Protein 2J7J (pdb70)

InterPro domains:
  IPR013087 Zinc finger C2H2-type [PF00096] (65-89)
  IPR013087 Zinc finger C2H2-type [PF00096] (95-120)
  IPR013087 Zinc finger C2H2-type [PF00096] (127-151)
  IPR013087 Zinc finger C2H2-type [PF00096] (215-236)
  IPR013087 Zinc finger C2H2-type [PF00096] (243-268)
  IPR013087 Zinc finger C2H2-type [PF00096] (274-298)
  IPR013087 Zinc finger C2H2-type [PS00028] (37-59)
  IPR013087 Zinc finger C2H2-type [PS00028] (67-89)
  IPR013087 Zinc finger C2H2-type [PS00028] (129-151)
  IPR013087 Zinc finger C2H2-type [PS00028] (159-181)
  IPR013087 Zinc finger C2H2-type [PS00028] (216-236)
  IPR013087 Zinc finger C2H2-type [PS00028] (245-268)
  IPR013087 Zinc finger C2H2-type [PS00028] (276-298)
  IPR013087 Zinc finger C2H2-type [PS50157] (35-64)
  IPR013087 Zinc finger C2H2-type [PS50157] (65-94)
  IPR013087 Zinc finger C2H2-type [PS50157] (127-156)
  IPR013087 Zinc finger C2H2-type [PS50157] (157-183)
  IPR013087 Zinc finger C2H2-type [PS50157] (214-241)
  IPR013087 Zinc finger C2H2-type [PS50157] (243-273)
  IPR013087 Zinc finger C2H2-type [PS50157] (274-303)

B-factor: mean 25.65, std 9.35, range [12.41, 68.26]

Sequence (85 aa):
MYVCHFENCGKAFKKHNQLKVHQFSHTQQLPYECPHEGCDKRFSLPSRLKRHEKVHAGYPCKKDDSCSFVGKTWTLYLKHVAECH

Structure (mmCIF, N/CA/C/O backbone):
data_2J7J
#
_entry.id   2J7J
#
_cell.length_a   50.954
_cell.length_b   50.954
_cell.length_c   173.431
_cell.angle_alpha   90.00
_cell.angle_beta   90.00
_cell.angle_gamma   120.00
#
_symmetry.space_group_name_H-M   'P 61 2 2'
#
loop_
_entity.id
_entity.type
_entity.pdbx_description
1 polymer 'TRANSCRIPTION FACTOR IIIA'
2 non-polymer 'ZINC ION'
3 non-polymer 'SULFATE ION'
4 water water
#
loop_
_atom_site.group_PDB
_atom_site.id
_atom_site.type_symbol
_atom_site.label_atom_id
_atom_site.label_alt_id
_atom_site.label_comp_id
_atom_site.label_asym_id
_atom_site.label_entity_id
_atom_site.label_seq_id
_atom_site.pdbx_PDB_ins_code
_atom_site.Cartn_x
_atom_site.Cartn_y
_atom_site.Cartn_z
_atom_site.occupancy
_atom_site.B_iso_or_equiv
_atom_site.auth_seq_id
_atom_site.auth_comp_id
_atom_site.auth_asym_id
_atom_site.auth_atom_id
_atom_site.pdbx_PDB_model_num
ATOM 1 N N . MET A 1 1 ? 3.791 25.320 -3.901 1.00 23.94 1 MET A N 1
ATOM 2 C CA . MET A 1 1 ? 5.130 25.745 -3.395 1.00 23.74 1 MET A CA 1
ATOM 3 C C . MET A 1 1 ? 4.986 26.948 -2.471 1.00 22.76 1 MET A C 1
ATOM 4 O O . MET A 1 1 ? 4.143 27.802 -2.698 1.00 22.63 1 MET A O 1
ATOM 9 N N . TYR A 1 2 ? 5.822 27.012 -1.438 1.00 21.75 2 TYR A N 1
ATOM 10 C CA . TYR A 1 2 ? 5.874 28.165 -0.540 1.00 21.05 2 TYR A CA 1
ATOM 11 C C . TYR A 1 2 ? 6.940 29.153 -1.008 1.00 20.14 2 TYR A C 1
ATOM 12 O O . TYR A 1 2 ? 8.112 28.807 -1.109 1.00 19.69 2 TYR A O 1
ATOM 21 N N . VAL A 1 3 ? 6.525 30.389 -1.283 1.00 19.27 3 VAL A N 1
ATOM 22 C CA . VAL A 1 3 ? 7.361 31.362 -1.984 1.00 18.61 3 VAL A CA 1
ATOM 23 C C . VAL A 1 3 ? 7.843 32.451 -1.029 1.00 17.59 3 VAL A C 1
ATOM 24 O O . VAL A 1 3 ? 7.064 32.992 -0.257 1.00 17.54 3 VAL A O 1
ATOM 28 N N . CYS A 1 4 ? 9.131 32.765 -1.108 1.00 17.28 4 CYS A N 1
ATOM 29 C CA . CYS A 1 4 ? 9.753 33.752 -0.237 1.00 17.06 4 CYS A CA 1
ATOM 30 C C . CYS A 1 4 ? 9.425 35.169 -0.712 1.00 17.57 4 CYS A C 1
ATOM 31 O O . CYS A 1 4 ? 9.724 35.518 -1.849 1.00 17.63 4 CYS A O 1
ATOM 34 N N . HIS A 1 5 ? 8.851 35.971 0.184 1.00 18.19 5 HIS A N 1
ATOM 35 C CA . HIS A 1 5 ? 8.376 37.321 -0.129 1.00 18.71 5 HIS A CA 1
ATOM 36 C C . HIS A 1 5 ? 9.445 38.404 0.027 1.00 17.96 5 HIS A C 1
ATOM 37 O O . HIS A 1 5 ? 9.205 39.569 -0.304 1.00 17.93 5 HIS A O 1
ATOM 44 N N . PHE A 1 6 ? 10.616 38.043 0.543 1.00 17.37 6 PHE A N 1
ATOM 45 C CA . PHE A 1 6 ? 11.680 39.024 0.743 1.00 16.81 6 PHE A CA 1
ATOM 46 C C . PHE A 1 6 ? 12.186 39.564 -0.587 1.00 16.75 6 PHE A C 1
ATOM 47 O O . PHE A 1 6 ? 12.118 38.895 -1.614 1.00 16.29 6 PHE A O 1
ATOM 55 N N . GLU A 1 7 ? 12.663 40.803 -0.563 1.00 16.50 7 GLU A N 1
ATOM 56 C CA . GLU A 1 7 ? 13.067 41.499 -1.774 1.00 16.08 7 GLU A CA 1
ATOM 57 C C . GLU A 1 7 ? 14.186 40.786 -2.527 1.00 15.73 7 GLU A C 1
ATOM 58 O O . GLU A 1 7 ? 15.121 40.263 -1.924 1.00 15.37 7 GLU A O 1
ATOM 64 N N . ASN A 1 8 ? 14.077 40.783 -3.855 1.00 15.66 8 ASN A N 1
ATOM 65 C CA . ASN A 1 8 ? 15.072 40.191 -4.745 1.00 15.70 8 ASN A CA 1
ATOM 66 C C . ASN A 1 8 ? 15.323 38.714 -4.460 1.00 15.79 8 ASN A C 1
ATOM 67 O O . ASN A 1 8 ? 16.449 38.228 -4.569 1.00 16.62 8 ASN A O 1
ATOM 72 N N . CYS A 1 9 ? 14.257 38.008 -4.103 1.00 15.82 9 CYS A N 1
ATOM 73 C CA . CYS A 1 9 ? 14.350 36.583 -3.825 1.00 16.32 9 CYS A CA 1
ATOM 74 C C . CYS A 1 9 ? 13.276 35.802 -4.581 1.00 16.39 9 CYS A C 1
ATOM 75 O O . CYS A 1 9 ? 13.432 35.573 -5.775 1.00 16.56 9 CYS A O 1
ATOM 78 N N . GLY A 1 10 ? 12.203 35.395 -3.911 1.00 16.82 10 GLY A N 1
ATOM 79 C CA . GLY A 1 10 ? 11.162 34.613 -4.552 1.00 17.41 10 GLY A CA 1
ATOM 80 C C . GLY A 1 10 ? 11.502 33.138 -4.684 1.00 18.02 10 GLY A C 1
ATOM 81 O O . GLY A 1 10 ? 10.819 32.416 -5.406 1.00 18.35 10 GLY A O 1
ATOM 82 N N . LYS A 1 11 ? 12.547 32.684 -3.995 1.00 18.44 11 LYS A N 1
ATOM 83 C CA . LYS A 1 11 ? 12.857 31.255 -3.940 1.00 19.12 11 LYS A CA 1
ATOM 84 C C . LYS A 1 11 ? 11.641 30.501 -3.427 1.00 19.17 11 LYS A C 1
ATOM 85 O O . LYS A 1 11 ? 10.921 30.991 -2.566 1.00 19.04 11 LYS A O 1
ATOM 91 N N . ALA A 1 12 ? 11.403 29.316 -3.981 1.00 20.03 12 ALA A N 1
ATOM 92 C CA . ALA A 1 12 ? 10.223 28.527 -3.644 1.00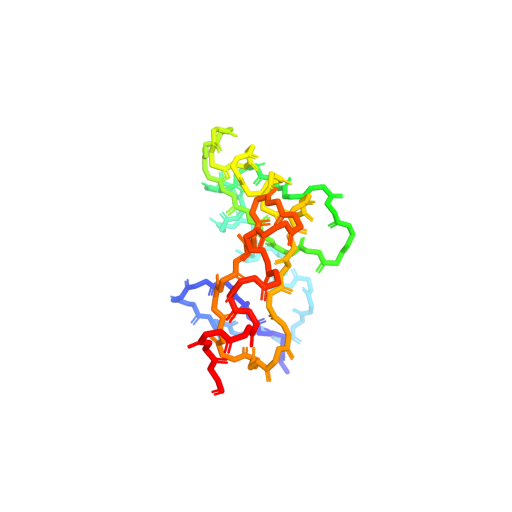 20.54 12 ALA A CA 1
ATOM 93 C C . ALA A 1 12 ? 10.632 27.171 -3.063 1.00 20.95 12 ALA A C 1
ATOM 94 O O . ALA A 1 12 ? 11.646 26.605 -3.457 1.00 21.12 12 ALA A O 1
ATOM 96 N N . PHE A 1 13 ? 9.827 26.666 -2.136 1.00 21.87 13 PHE A N 1
ATOM 97 C CA . PHE A 1 13 ? 10.135 25.431 -1.410 1.00 22.96 13 PHE A CA 1
ATOM 98 C C . PHE A 1 13 ? 8.905 24.545 -1.290 1.00 24.23 13 PHE A C 1
ATOM 99 O O . PHE A 1 13 ? 7.820 25.030 -1.012 1.00 24.14 13 PHE A O 1
ATOM 107 N N . LYS A 1 14 ? 9.085 23.236 -1.474 1.00 25.91 14 LYS A N 1
ATOM 108 C CA . LYS A 1 14 ? 7.981 22.277 -1.378 1.00 27.14 14 LYS A CA 1
ATOM 109 C C . LYS A 1 14 ? 7.251 22.320 -0.034 1.00 27.42 14 LYS A C 1
ATOM 110 O O . LYS A 1 14 ? 6.023 22.273 0.015 1.00 27.45 14 LYS A O 1
ATOM 116 N N . LYS A 1 15 ? 8.009 22.430 1.056 1.00 28.08 15 LYS A N 1
ATOM 117 C CA . LYS A 1 15 ? 7.449 22.381 2.405 1.00 28.72 15 LYS A CA 1
ATOM 118 C C . LYS A 1 15 ? 7.551 23.730 3.097 1.00 28.61 15 LYS A C 1
ATOM 119 O O . LYS A 1 15 ? 8.516 24.467 2.895 1.00 28.66 15 LYS A O 1
ATOM 125 N N . HIS A 1 16 ? 6.559 24.031 3.928 1.00 28.71 16 HIS A N 1
ATOM 126 C CA . HIS A 1 16 ? 6.498 25.293 4.654 1.00 29.01 16 HIS A CA 1
ATOM 127 C C . HIS A 1 16 ? 7.692 25.507 5.582 1.00 28.99 16 HIS A C 1
ATOM 128 O O . HIS A 1 16 ? 8.169 26.631 5.727 1.00 28.79 16 HIS A O 1
ATOM 135 N N . ASN A 1 17 ? 8.156 24.437 6.224 1.00 28.69 17 ASN A N 1
ATOM 136 C CA . ASN A 1 17 ? 9.269 24.547 7.159 1.00 28.54 17 ASN A CA 1
ATOM 137 C C . ASN A 1 17 ? 10.584 24.848 6.441 1.00 27.68 17 ASN A C 1
ATOM 138 O O . ASN A 1 17 ? 11.447 25.512 7.001 1.00 27.67 17 ASN A O 1
ATOM 143 N N . GLN A 1 18 ? 10.732 24.361 5.211 1.00 26.87 18 GLN A N 1
ATOM 144 C CA . GLN A 1 18 ? 11.910 24.660 4.399 1.00 26.31 18 GLN A CA 1
ATOM 145 C C . GLN A 1 18 ? 11.986 26.146 4.056 1.00 25.39 18 GLN A C 1
ATOM 146 O O . GLN A 1 18 ? 13.074 26.711 3.995 1.00 24.68 18 GLN A O 1
ATOM 152 N N . LEU A 1 19 ? 10.832 26.757 3.792 1.00 24.42 19 LEU A N 1
ATOM 153 C CA . LEU A 1 19 ? 10.785 28.195 3.554 1.00 23.69 19 LEU A CA 1
ATOM 154 C C . LEU A 1 19 ? 11.177 28.927 4.829 1.00 23.51 19 LEU A C 1
ATOM 155 O O . LEU A 1 19 ? 11.978 29.849 4.782 1.00 23.18 19 LEU A O 1
ATOM 160 N N . LYS A 1 20 ? 10.618 28.512 5.964 1.00 23.46 20 LYS A N 1
ATOM 161 C CA . LYS A 1 20 ? 10.911 29.180 7.237 1.00 23.57 20 LYS A CA 1
ATOM 162 C C . LYS A 1 20 ? 12.401 29.155 7.555 1.00 22.74 20 LYS A C 1
ATOM 163 O O . LYS A 1 20 ? 12.966 30.169 7.955 1.00 22.55 20 LYS A O 1
ATOM 169 N N . VAL A 1 21 ? 13.047 28.013 7.342 1.00 22.03 21 VAL A N 1
ATOM 170 C CA . VAL A 1 21 ? 14.483 27.914 7.582 1.00 21.34 21 VAL A CA 1
ATOM 171 C C . VAL A 1 21 ? 15.250 28.801 6.603 1.00 20.61 21 VAL A C 1
ATOM 172 O O . VAL A 1 21 ? 16.199 29.474 6.989 1.00 20.18 21 VAL A O 1
ATOM 176 N N . HIS A 1 22 ? 14.834 28.812 5.341 1.00 19.72 22 HIS A N 1
ATOM 177 C CA . HIS A 1 22 ? 15.475 29.670 4.351 1.00 19.48 22 HIS A CA 1
ATOM 178 C C . HIS A 1 22 ? 15.388 31.130 4.790 1.00 19.28 22 HIS A C 1
ATOM 179 O O . HIS A 1 22 ? 16.354 31.880 4.676 1.00 19.13 22 HIS A O 1
ATOM 186 N N . GLN A 1 23 ? 14.229 31.513 5.310 1.00 19.18 23 GLN A N 1
ATOM 187 C CA . GLN A 1 23 ? 13.957 32.915 5.628 1.00 19.72 23 GLN A CA 1
ATOM 188 C C . GLN A 1 23 ? 14.782 33.445 6.796 1.00 20.36 23 GLN A C 1
ATOM 189 O O . GLN A 1 23 ? 14.930 34.651 6.943 1.00 20.11 23 GLN A O 1
ATOM 195 N N . PHE A 1 24 ? 15.342 32.550 7.607 1.00 20.94 24 PHE A N 1
ATOM 196 C CA . PHE A 1 24 ? 16.289 32.965 8.638 1.00 21.30 24 PHE A CA 1
ATOM 197 C C . PHE A 1 24 ? 17.488 33.694 8.034 1.00 21.50 24 PHE A C 1
ATOM 198 O O . PHE A 1 24 ? 18.045 34.575 8.675 1.00 21.87 24 PHE A O 1
ATOM 206 N N . SER A 1 25 ? 17.886 33.331 6.816 1.00 21.74 25 SER A N 1
ATOM 207 C CA . SER A 1 25 ? 18.979 34.019 6.124 1.00 22.36 25 SER A CA 1
ATOM 208 C C . SER A 1 25 ? 18.686 35.508 5.894 1.00 22.10 25 SER A C 1
ATOM 209 O O . SER A 1 25 ? 19.608 36.327 5.898 1.00 22.59 25 SER A O 1
ATOM 212 N N . HIS A 1 26 ? 17.412 35.844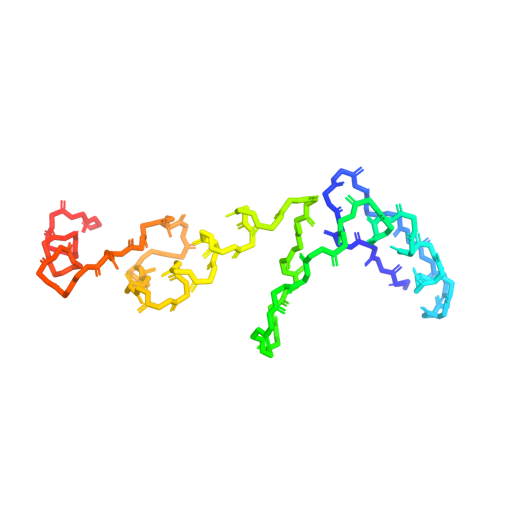 5.703 1.00 21.30 26 HIS A N 1
ATOM 213 C CA . HIS A 1 26 ? 16.964 37.236 5.578 1.00 20.74 26 HIS A CA 1
ATOM 214 C C . HIS A 1 26 ? 16.826 37.917 6.938 1.00 20.39 26 HIS A C 1
ATOM 215 O O . HIS A 1 26 ? 17.345 39.013 7.132 1.00 20.50 26 HIS A O 1
ATOM 222 N N . THR A 1 27 ? 16.119 37.275 7.870 1.00 19.90 27 THR A N 1
ATOM 223 C CA . THR A 1 27 ? 15.774 37.905 9.149 1.00 19.48 27 THR A CA 1
ATOM 224 C C . THR A 1 27 ? 16.985 38.130 10.059 1.00 19.63 27 THR A C 1
ATOM 225 O O . THR A 1 27 ? 16.965 39.031 10.893 1.00 19.37 27 THR A O 1
ATOM 229 N N . GLN A 1 28 ? 18.033 37.323 9.892 1.00 19.70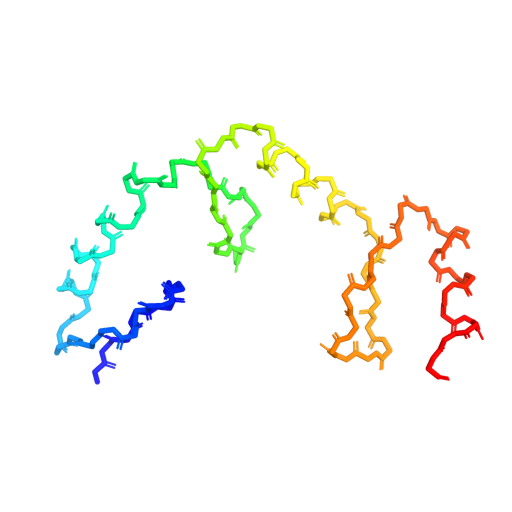 28 GLN A N 1
ATOM 230 C CA . GLN A 1 28 ? 19.292 37.517 10.619 1.00 20.18 28 GLN A CA 1
ATOM 231 C C . GLN A 1 28 ? 19.904 38.873 10.303 1.00 19.98 28 GLN A C 1
ATOM 232 O O . GLN A 1 28 ? 20.554 39.475 11.157 1.00 20.00 28 GLN A O 1
ATOM 238 N N . GLN A 1 29 ? 19.728 39.302 9.052 1.00 20.14 29 GLN A N 1
ATOM 239 C CA . GLN A 1 29 ? 20.241 40.572 8.548 1.00 20.29 29 GLN A CA 1
ATOM 240 C C . GLN A 1 29 ? 19.290 41.748 8.805 1.00 19.63 29 GLN A C 1
ATOM 241 O O . GLN A 1 29 ? 19.684 42.907 8.667 1.00 20.01 29 GLN A O 1
ATOM 251 N N . LEU A 1 30 ? 18.049 41.439 9.170 1.00 18.69 30 LEU A N 1
ATOM 252 C CA . LEU A 1 30 ? 17.023 42.442 9.451 1.00 18.09 30 LEU A CA 1
ATOM 253 C C . LEU A 1 30 ? 16.387 42.154 10.816 1.00 17.98 30 LEU A C 1
ATOM 254 O O . LEU A 1 30 ? 15.220 41.765 10.882 1.00 17.95 30 LEU A O 1
ATOM 259 N N . PRO A 1 31 ? 17.142 42.341 11.901 1.00 17.71 31 PRO A N 1
ATOM 260 C CA . PRO A 1 31 ? 16.679 41.932 13.238 1.00 17.90 31 PRO A CA 1
ATOM 261 C C . PRO A 1 31 ? 15.527 42.751 13.831 1.00 17.60 31 PRO A C 1
ATOM 262 O O . PRO A 1 31 ? 14.925 42.302 14.808 1.00 18.09 31 PRO A O 1
ATOM 266 N N . TYR A 1 32 ? 15.247 43.929 13.274 1.00 17.06 32 TYR A N 1
ATOM 267 C CA . TYR A 1 32 ? 14.254 44.846 13.836 1.00 16.96 32 TYR A CA 1
ATOM 268 C C . TYR A 1 32 ? 12.920 44.703 13.122 1.00 16.85 32 TYR A C 1
ATOM 269 O O . TYR A 1 32 ? 12.744 45.192 12.009 1.00 17.12 32 TYR A O 1
ATOM 278 N N . GLU A 1 33 ? 11.990 44.012 13.780 1.00 16.40 33 GLU A N 1
ATOM 279 C CA . GLU A 1 33 ? 10.693 43.678 13.212 1.00 16.76 33 GLU A CA 1
ATOM 280 C C . GLU A 1 33 ? 9.623 44.661 13.655 1.00 16.20 33 GLU A C 1
ATOM 281 O O . GLU A 1 33 ? 9.558 45.050 14.821 1.00 16.12 33 GLU A O 1
ATOM 287 N N . CYS A 1 34 ? 8.763 45.049 12.725 1.00 16.05 34 CYS A N 1
ATOM 288 C CA . CYS A 1 34 ? 7.629 45.889 13.068 1.00 16.10 34 CYS A CA 1
ATOM 289 C C . CYS A 1 34 ? 6.719 45.147 14.053 1.00 16.60 34 CYS A C 1
ATOM 290 O O . CYS A 1 34 ? 6.391 43.975 13.826 1.00 16.75 34 CYS A O 1
ATOM 293 N N . PRO A 1 35 ? 6.323 45.795 15.146 1.00 17.21 35 PRO A N 1
ATOM 294 C CA . PRO A 1 35 ? 5.471 45.141 16.152 1.00 18.17 35 PRO A CA 1
ATOM 295 C C . PRO A 1 35 ? 3.983 45.054 15.805 1.00 19.36 35 PRO A C 1
ATOM 296 O O . PRO A 1 35 ? 3.247 44.383 16.531 1.00 20.19 35 PRO A O 1
ATOM 300 N N . HIS A 1 36 ? 3.546 45.722 14.743 1.00 20.13 36 HIS A N 1
ATOM 301 C CA . HIS A 1 36 ? 2.137 45.702 14.354 1.00 21.14 36 HIS A CA 1
ATOM 302 C C . HIS A 1 36 ? 1.757 44.341 13.774 1.00 22.31 36 HIS A C 1
ATOM 303 O O . HIS A 1 36 ? 2.473 43.792 12.939 1.00 22.32 36 HIS A O 1
ATOM 310 N N . GLU A 1 37 ? 0.629 43.800 14.229 1.00 24.01 37 GLU A N 1
ATOM 311 C CA . GLU A 1 37 ? 0.147 42.510 13.740 1.00 25.28 37 GLU A CA 1
ATOM 312 C C . GLU A 1 37 ? -0.181 42.606 12.256 1.00 25.15 37 GLU A C 1
ATOM 313 O O . GLU A 1 37 ? -0.817 43.560 11.819 1.00 26.10 37 GLU A O 1
ATOM 323 N N . GLY A 1 38 ? 0.294 41.633 11.487 1.00 25.13 38 GLY A N 1
ATOM 324 C CA . GLY A 1 38 ? 0.050 41.586 10.057 1.00 24.95 38 GLY A CA 1
ATOM 325 C C . GLY A 1 38 ? 1.098 42.283 9.211 1.00 24.63 38 GLY A C 1
ATOM 326 O O . GLY A 1 38 ? 1.127 42.087 7.997 1.00 25.06 38 GLY A O 1
ATOM 327 N N . CYS A 1 39 ? 1.959 43.088 9.837 1.00 23.83 39 CYS A N 1
ATOM 328 C CA . CYS A 1 39 ? 2.994 43.817 9.113 1.00 22.81 39 CYS A CA 1
ATOM 329 C C . CYS A 1 39 ? 4.302 43.037 9.077 1.00 22.75 39 CYS A C 1
ATOM 330 O O . CYS A 1 39 ? 4.866 42.709 10.117 1.00 22.81 39 CYS A O 1
ATOM 333 N N . ASP A 1 40 ? 4.793 42.781 7.869 1.00 22.71 40 ASP A N 1
ATOM 334 C CA . ASP A 1 40 ? 5.997 41.973 7.664 1.00 22.67 40 ASP A CA 1
ATOM 335 C C . ASP A 1 40 ? 7.269 42.815 7.492 1.00 21.92 40 ASP A C 1
ATOM 336 O O . ASP A 1 40 ? 8.329 42.278 7.161 1.00 21.93 40 ASP A O 1
ATOM 345 N N . LYS A 1 41 ? 7.174 44.123 7.727 1.00 20.39 41 LYS A N 1
ATOM 346 C CA . LYS A 1 41 ? 8.305 45.021 7.511 1.00 19.60 41 LYS A CA 1
ATOM 347 C C . LYS A 1 41 ? 9.394 44.799 8.557 1.00 18.50 41 LYS A C 1
ATOM 348 O O . LYS A 1 41 ? 9.102 44.694 9.740 1.00 18.11 41 LYS A O 1
ATOM 354 N N . ARG A 1 42 ? 10.640 44.725 8.094 1.00 17.39 42 ARG A N 1
ATOM 355 C CA . ARG A 1 42 ? 11.803 44.518 8.952 1.00 17.07 42 ARG A CA 1
ATOM 356 C C . ARG A 1 42 ? 12.942 45.420 8.511 1.00 16.12 42 ARG A C 1
ATOM 357 O O . ARG A 1 42 ? 13.029 45.789 7.341 1.00 15.47 42 ARG A O 1
ATOM 365 N N . PHE A 1 43 ? 13.846 45.721 9.442 1.00 15.69 43 PHE A N 1
ATOM 366 C CA . PHE A 1 43 ? 14.961 46.641 9.209 1.00 15.50 4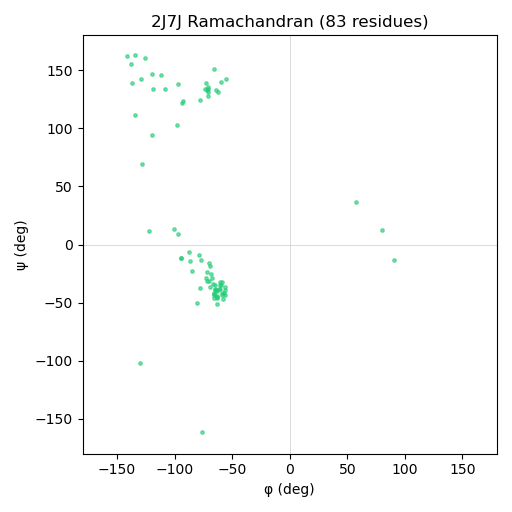3 PHE A CA 1
ATOM 367 C C . PHE A 1 43 ? 16.242 46.171 9.887 1.00 16.05 43 PHE A C 1
ATOM 368 O O . PHE A 1 43 ? 16.200 45.354 10.796 1.00 15.86 43 PHE A O 1
ATOM 376 N N . SER A 1 44 ? 17.377 46.710 9.449 1.00 16.84 44 SER A N 1
ATOM 377 C CA . SER A 1 44 ? 18.682 46.368 10.014 1.00 17.46 44 SER A CA 1
ATOM 378 C C . SER A 1 44 ? 19.125 47.346 11.110 1.00 17.97 44 SER A C 1
ATOM 379 O O . SER A 1 44 ? 20.099 47.078 11.810 1.00 18.36 44 SER A O 1
ATOM 382 N N . LEU A 1 45 ? 18.420 48.474 11.239 1.00 18.37 45 LEU A N 1
ATOM 383 C CA . LEU A 1 45 ? 18.729 49.493 12.246 1.00 18.70 45 LEU A CA 1
ATOM 384 C C . LEU A 1 45 ? 17.498 49.887 13.057 1.00 18.66 45 LEU A C 1
ATOM 385 O O . LEU A 1 45 ? 16.399 50.004 12.505 1.00 18.44 45 LEU A O 1
ATOM 390 N N . PRO A 1 46 ? 17.681 50.125 14.354 1.00 18.67 46 PRO A N 1
ATOM 391 C CA . PRO A 1 46 ? 16.588 50.611 15.206 1.00 18.65 46 PRO A CA 1
ATOM 392 C C . PRO A 1 46 ? 15.957 51.905 14.692 1.00 18.18 46 PRO A C 1
ATOM 393 O O . PRO A 1 46 ? 14.747 52.044 14.780 1.00 18.06 46 PRO A O 1
ATOM 397 N N . SER A 1 47 ? 16.765 52.830 14.174 1.00 18.43 47 SER A N 1
ATOM 398 C CA . SER A 1 47 ? 16.248 54.105 13.673 1.00 18.30 47 SER A CA 1
ATOM 399 C C . SER A 1 47 ? 15.264 53.920 12.524 1.00 17.83 47 SER A C 1
ATOM 400 O O . SER A 1 47 ? 14.268 54.629 12.445 1.00 17.82 47 SER A O 1
ATOM 403 N N . ARG A 1 48 ? 15.535 52.964 11.633 1.00 17.45 48 ARG A N 1
ATOM 404 C CA . ARG A 1 48 ? 14.624 52.684 10.519 1.00 17.17 48 ARG A CA 1
ATOM 405 C C . ARG A 1 48 ? 13.311 52.064 10.995 1.00 16.46 48 ARG A C 1
ATOM 406 O O . ARG A 1 48 ? 12.264 52.351 10.438 1.00 16.60 48 ARG A O 1
ATOM 414 N N . LEU A 1 49 ? 13.371 51.211 12.015 1.00 16.53 49 LEU A N 1
ATOM 415 C CA . LEU A 1 49 ? 12.160 50.656 12.606 1.00 16.47 49 LEU A CA 1
ATOM 416 C C . LEU A 1 49 ? 11.324 51.777 13.228 1.00 16.71 49 LEU A C 1
ATOM 417 O O . LEU A 1 49 ? 10.113 51.818 13.054 1.00 16.50 49 LEU A O 1
ATOM 422 N N . LYS A 1 50 ? 11.974 52.676 13.955 1.00 17.15 50 LYS A N 1
ATOM 423 C CA . LYS A 1 50 ? 11.253 53.743 14.644 1.00 17.73 50 LYS A CA 1
ATOM 424 C C . 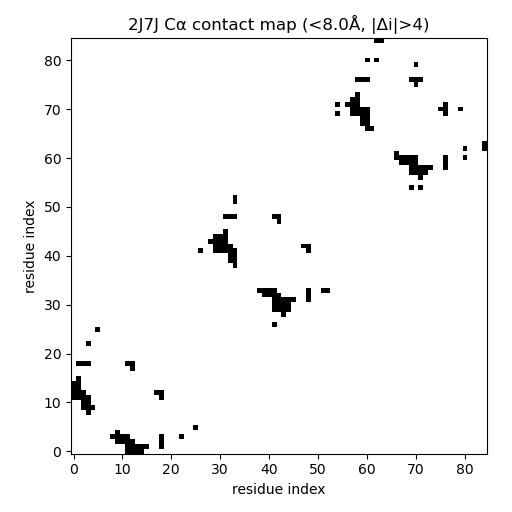LYS A 1 50 ? 10.542 54.649 13.645 1.00 17.18 50 LYS A C 1
ATOM 425 O O . LYS A 1 50 ? 9.380 54.980 13.828 1.00 17.01 50 LYS A O 1
ATOM 431 N N . ARG A 1 51 ? 11.244 55.033 12.581 1.00 17.15 51 ARG A N 1
ATOM 432 C CA . ARG A 1 51 ? 10.656 55.827 11.508 1.00 16.91 51 ARG A CA 1
ATOM 433 C C . ARG A 1 51 ? 9.436 55.127 10.920 1.00 16.68 51 ARG A C 1
ATOM 434 O O . ARG A 1 51 ? 8.401 55.741 10.675 1.00 16.75 51 ARG A O 1
ATOM 442 N N . HIS A 1 52 ? 9.557 53.824 10.703 1.00 16.14 52 HIS A N 1
ATOM 443 C CA . HIS A 1 52 ? 8.460 53.039 10.164 1.00 15.77 52 HIS A CA 1
ATOM 444 C C . HIS A 1 52 ? 7.240 52.990 11.113 1.00 15.78 52 HIS A C 1
ATOM 445 O O . HIS A 1 52 ? 6.100 53.054 10.670 1.00 15.88 52 HIS A O 1
ATOM 452 N N . GLU A 1 53 ? 7.485 52.884 12.413 1.00 16.48 53 GLU A N 1
ATOM 453 C CA . GLU A 1 53 ? 6.394 52.883 13.383 1.00 16.93 53 GLU A CA 1
ATOM 454 C C . GLU A 1 53 ? 5.685 54.240 13.426 1.00 17.61 53 GLU A C 1
ATOM 455 O O . GLU A 1 53 ? 4.478 54.293 13.613 1.00 17.70 53 GLU A O 1
ATOM 461 N N . LYS A 1 54 ? 6.432 55.320 13.221 1.00 18.64 54 LYS A N 1
ATOM 462 C CA . LYS A 1 54 ? 5.830 56.655 13.127 1.00 19.46 54 LYS A CA 1
ATOM 463 C C . LYS A 1 54 ? 4.930 56.774 11.897 1.00 19.63 54 LYS A C 1
ATOM 464 O O . LYS A 1 54 ? 3.893 57.437 11.936 1.00 19.68 54 LYS A O 1
ATOM 470 N N . VAL A 1 55 ? 5.312 56.116 10.804 1.00 19.63 55 VAL A N 1
ATOM 471 C CA . VAL A 1 55 ? 4.483 56.088 9.604 1.00 19.98 55 VAL A CA 1
ATOM 472 C C . VAL A 1 55 ? 3.146 55.390 9.892 1.00 20.03 55 VAL A C 1
ATOM 473 O O . VAL A 1 55 ? 2.098 55.831 9.431 1.00 20.40 55 VAL A O 1
ATOM 477 N N . HIS A 1 56 ? 3.181 54.305 10.669 1.00 19.87 56 HIS A N 1
ATOM 478 C CA . HIS A 1 56 ? 1.961 53.613 11.091 1.00 19.76 56 HIS A CA 1
ATOM 479 C C . HIS A 1 56 ? 0.999 54.556 11.821 1.00 20.12 56 HIS A C 1
ATOM 480 O O . HIS A 1 56 ? -0.219 54.432 11.693 1.00 20.53 56 HIS A O 1
ATOM 487 N N . ALA A 1 57 ? 1.565 55.471 12.600 1.00 20.44 57 ALA A N 1
ATOM 488 C CA . ALA A 1 57 ? 0.793 56.406 13.413 1.00 21.04 57 ALA A CA 1
ATOM 489 C C . ALA A 1 57 ? 0.100 57.475 12.565 1.00 21.56 57 ALA A C 1
ATOM 490 O O . ALA A 1 57 ? -0.903 58.046 12.993 1.00 22.18 57 ALA A O 1
ATOM 492 N N . GLY A 1 58 ? 0.633 57.730 11.373 1.00 21.70 58 GLY A N 1
ATOM 493 C CA . GLY A 1 58 ? 0.097 58.739 10.471 1.00 21.70 58 GLY A CA 1
ATOM 494 C C . GLY A 1 58 ? -1.167 58.359 9.718 1.00 21.77 58 GLY A C 1
ATOM 495 O O . GLY A 1 58 ? -1.884 57.425 10.082 1.00 21.70 58 GLY A O 1
ATOM 496 N N . TYR A 1 59 ? -1.427 59.093 8.636 1.00 22.02 59 TYR A N 1
ATOM 497 C CA . TYR A 1 59 ? -2.681 59.001 7.898 1.00 22.38 59 TYR A CA 1
ATOM 498 C C . TYR A 1 59 ? -2.395 58.570 6.458 1.00 23.56 59 TYR A C 1
ATOM 499 O O . TYR A 1 59 ? -2.091 59.403 5.612 1.00 23.17 59 TYR A O 1
ATOM 508 N N . PRO A 1 60 ? -2.466 57.270 6.179 1.00 25.23 60 PRO A N 1
ATOM 509 C CA . PRO A 1 60 ? -2.131 56.771 4.840 1.00 26.43 60 PRO A CA 1
ATOM 510 C C . PRO A 1 60 ? -3.204 57.124 3.809 1.00 27.73 60 PRO A C 1
ATOM 511 O O . PRO A 1 60 ? -4.394 57.042 4.104 1.00 27.68 60 PRO A O 1
ATOM 515 N N . CYS A 1 61 ? -2.770 57.516 2.617 1.00 29.58 61 CYS A N 1
ATOM 516 C CA . CYS A 1 61 ? -3.673 57.782 1.506 1.00 31.33 61 CYS A CA 1
ATOM 517 C C . CYS A 1 61 ? -4.261 56.474 0.995 1.00 33.16 61 CYS A C 1
ATOM 518 O O . CYS A 1 61 ? -3.524 55.529 0.716 1.00 33.54 61 CYS A O 1
ATOM 521 N N . LYS A 1 62 ? -5.586 56.417 0.893 1.00 35.48 62 LYS A N 1
ATOM 522 C CA . LYS A 1 62 ? -6.267 55.252 0.321 1.00 37.38 62 LYS A CA 1
ATOM 523 C C . LYS A 1 62 ? -7.143 55.617 -0.885 1.00 38.48 62 LYS A C 1
ATOM 524 O O . LYS A 1 62 ? -7.935 54.795 -1.353 1.00 39.14 62 LYS A O 1
ATOM 530 N N . LYS A 1 63 ? -6.995 56.843 -1.386 1.00 39.65 63 LYS A N 1
ATOM 531 C CA . LYS A 1 63 ? -7.650 57.261 -2.628 1.00 40.45 63 LYS A CA 1
ATOM 532 C C . LYS A 1 63 ? -7.076 56.464 -3.794 1.00 40.89 63 LYS A C 1
ATOM 533 O O . LYS A 1 63 ? -7.809 55.999 -4.670 1.00 41.22 63 LYS A O 1
ATOM 539 N N . ASP A 1 64 ? -5.754 56.322 -3.790 1.00 41.20 64 ASP A N 1
ATOM 540 C CA . ASP A 1 64 ? -5.031 55.505 -4.753 1.00 41.43 64 ASP A CA 1
ATOM 541 C C . ASP A 1 64 ? -4.303 54.396 -3.995 1.00 41.19 64 ASP A C 1
ATOM 542 O O . ASP A 1 64 ? -3.663 54.667 -2.978 1.00 41.47 64 ASP A O 1
ATOM 547 N N . ASP A 1 65 ? -4.395 53.155 -4.476 1.00 40.69 65 ASP A N 1
ATOM 548 C CA . ASP A 1 65 ? -3.650 52.048 -3.855 1.00 40.20 65 ASP A CA 1
ATOM 549 C C . ASP A 1 65 ? -2.166 52.060 -4.244 1.00 38.97 65 ASP A C 1
ATOM 550 O O . ASP A 1 65 ? -1.354 51.373 -3.627 1.00 39.37 65 ASP A O 1
ATOM 555 N N . SER A 1 6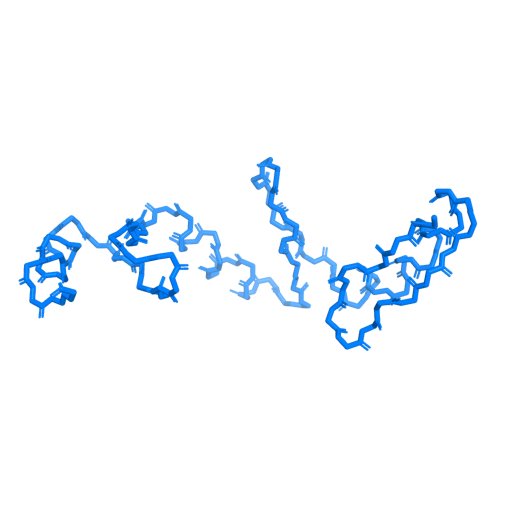6 ? -1.822 52.845 -5.262 1.00 37.39 66 SER A N 1
ATOM 556 C CA . SER A 1 66 ? -0.432 53.055 -5.655 1.00 36.06 66 SER A CA 1
ATOM 557 C C . SER A 1 66 ? 0.245 54.169 -4.847 1.00 34.31 66 SER A C 1
ATOM 558 O O . SER A 1 66 ? 1.474 54.205 -4.756 1.00 34.47 66 SER A O 1
ATOM 561 N N . CYS A 1 67 ? -0.545 55.080 -4.277 1.00 31.90 67 CYS A N 1
ATOM 562 C CA . CYS A 1 67 ? 0.006 56.268 -3.622 1.00 29.84 67 CYS A CA 1
ATOM 563 C C . CYS A 1 67 ? 0.717 55.925 -2.320 1.00 28.40 67 CYS A C 1
ATOM 564 O O . CYS A 1 67 ? 0.170 55.220 -1.477 1.00 28.49 67 CYS A O 1
ATOM 567 N N . SER A 1 68 ? 1.926 56.454 -2.163 1.00 26.56 68 SER A N 1
ATOM 568 C CA . SER A 1 68 ? 2.771 56.168 -1.008 1.00 25.33 68 SER A CA 1
ATOM 569 C C . SER A 1 68 ? 2.738 57.288 0.040 1.00 23.86 68 SER A C 1
ATOM 570 O O . SER A 1 68 ? 3.567 57.316 0.949 1.00 22.94 68 SER A O 1
ATOM 573 N N . PHE A 1 69 ? 1.780 58.202 -0.084 1.00 22.44 69 PHE A N 1
ATOM 574 C CA . PHE A 1 69 ? 1.654 59.314 0.855 1.00 21.68 69 PHE A CA 1
ATOM 575 C C . PHE A 1 69 ? 1.113 58.834 2.192 1.00 21.00 69 PHE A C 1
ATOM 576 O O . PHE A 1 69 ? 0.141 58.086 2.240 1.00 20.66 69 PHE A O 1
ATOM 584 N N . VAL A 1 70 ? 1.750 59.276 3.270 1.00 20.80 70 VAL A N 1
ATOM 585 C CA . VAL A 1 70 ? 1.241 59.085 4.621 1.00 20.72 70 VAL A 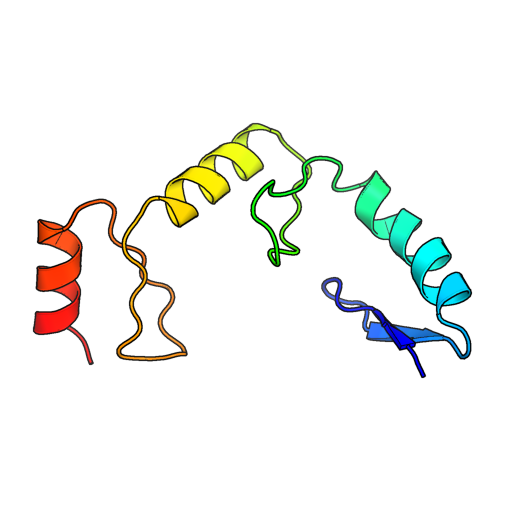CA 1
ATOM 586 C C . VAL A 1 70 ? 1.378 60.419 5.354 1.00 20.43 70 VAL A C 1
ATOM 587 O O . VAL A 1 70 ? 2.487 60.876 5.618 1.00 21.20 70 VAL A O 1
ATOM 591 N N . GLY A 1 71 ? 0.251 61.055 5.654 1.00 20.38 71 GLY A N 1
ATOM 592 C CA . GLY A 1 71 ? 0.261 62.345 6.324 1.00 20.17 71 GLY A CA 1
ATOM 593 C C . GLY A 1 71 ? 0.687 62.271 7.778 1.00 19.87 71 GLY A C 1
ATOM 594 O O . GLY A 1 71 ? 0.245 61.395 8.508 1.00 19.41 71 GLY A O 1
ATOM 595 N N . LYS A 1 72 ? 1.550 63.195 8.191 1.00 19.90 72 LYS A N 1
ATOM 596 C CA . LYS A 1 72 ? 1.946 63.328 9.593 1.00 20.03 72 LYS A CA 1
ATOM 597 C C . LYS A 1 72 ? 0.822 63.913 10.447 1.00 19.31 72 LYS A C 1
ATOM 598 O O . LYS A 1 72 ? 0.752 63.646 11.643 1.00 19.46 72 LYS A O 1
ATOM 604 N N . THR A 1 73 ? -0.029 64.734 9.831 1.00 18.63 73 THR A N 1
ATOM 605 C CA . THR A 1 73 ? -1.147 65.377 10.523 1.00 18.13 73 THR A CA 1
ATOM 606 C C . THR A 1 73 ? -2.421 65.266 9.705 1.00 18.23 73 THR A C 1
ATOM 607 O O . THR A 1 73 ? -2.387 65.026 8.499 1.00 17.75 73 THR A O 1
ATOM 611 N N . TRP A 1 74 ? -3.544 65.488 10.369 1.00 18.33 74 TRP A N 1
ATOM 612 C CA . TRP A 1 74 ? -4.841 65.451 9.722 1.00 18.82 74 TRP A CA 1
ATOM 613 C C . TRP A 1 74 ? -4.958 66.578 8.698 1.00 18.52 74 TRP A C 1
ATOM 614 O O . TRP A 1 74 ? -5.488 66.368 7.618 1.00 18.28 74 TRP A O 1
ATOM 625 N N . THR A 1 75 ? -4.423 67.752 9.033 1.00 18.41 75 THR A N 1
ATOM 626 C CA . THR A 1 75 ? -4.408 68.895 8.125 1.00 18.58 75 THR A CA 1
ATOM 627 C C . THR A 1 75 ? -3.701 68.556 6.821 1.00 19.15 75 THR A C 1
ATOM 628 O O . THR A 1 75 ? -4.209 68.852 5.742 1.00 19.22 75 THR A O 1
ATOM 632 N N . LEU A 1 76 ? -2.531 67.936 6.926 1.00 19.55 76 LEU A N 1
ATOM 633 C CA . LEU A 1 76 ? -1.744 67.577 5.749 1.00 20.17 76 LEU A CA 1
ATOM 634 C C . LEU A 1 76 ? -2.370 66.426 4.971 1.00 20.40 76 LEU A C 1
ATOM 635 O O . LEU A 1 76 ? -2.248 66.370 3.749 1.00 20.47 76 LEU A O 1
ATOM 640 N N . TYR A 1 77 ? -3.047 65.518 5.666 1.00 20.67 77 TYR A N 1
ATOM 641 C CA . TYR A 1 77 ? -3.787 64.459 4.990 1.00 21.22 77 TYR A CA 1
ATOM 642 C C . TYR A 1 77 ? -4.918 65.021 4.120 1.00 21.58 77 TYR A C 1
ATOM 643 O O . TYR A 1 77 ? -5.037 64.668 2.952 1.00 21.04 77 TYR A O 1
ATOM 652 N N . LEU A 1 78 ? -5.756 65.882 4.692 1.00 22.07 78 LEU A N 1
ATOM 653 C CA . LEU A 1 78 ? -6.907 66.401 3.950 1.00 22.59 78 LEU A CA 1
ATOM 654 C C . LEU A 1 78 ? -6.465 67.312 2.804 1.00 23.20 78 LEU A C 1
ATOM 655 O O . LEU A 1 78 ? -7.140 67.386 1.778 1.00 23.66 78 LEU A O 1
ATOM 660 N N . LYS A 1 79 ? -5.321 67.972 2.967 1.00 23.70 79 LYS A N 1
ATOM 661 C CA . LYS A 1 79 ? -4.728 68.784 1.911 1.00 24.49 79 LYS A CA 1
ATOM 662 C C . LYS A 1 79 ? -4.293 67.910 0.740 1.00 25.11 79 LYS A C 1
ATOM 663 O O . LYS A 1 79 ? -4.484 68.268 -0.426 1.00 25.29 79 LYS A O 1
ATOM 669 N N . HIS A 1 80 ? -3.688 66.768 1.062 1.00 25.77 80 HIS A N 1
ATOM 670 C CA . HIS A 1 80 ? -3.250 65.810 0.054 1.00 26.17 80 HIS A CA 1
ATOM 671 C C . HIS A 1 80 ? -4.438 65.253 -0.715 1.00 27.47 80 HIS A C 1
ATOM 672 O O . HIS A 1 80 ? -4.404 65.171 -1.941 1.00 27.51 80 HIS A O 1
ATOM 679 N N . VAL A 1 81 ? -5.479 64.864 0.016 1.00 29.03 81 VAL A N 1
ATOM 680 C CA . VAL A 1 81 ? -6.688 64.289 -0.566 1.00 30.63 81 VAL A CA 1
ATOM 681 C C . VAL A 1 81 ? -7.350 65.274 -1.534 1.00 31.67 81 VAL A C 1
ATOM 682 O O . VAL A 1 81 ? -7.888 64.868 -2.563 1.00 32.22 81 VAL A O 1
ATOM 686 N N . ALA A 1 82 ? -7.278 66.563 -1.215 1.00 32.81 82 ALA A N 1
ATOM 687 C CA . ALA A 1 82 ? -7.906 67.604 -2.027 1.00 33.78 82 ALA A CA 1
ATOM 688 C C . ALA A 1 82 ? -7.092 67.936 -3.277 1.00 34.65 82 ALA A C 1
ATOM 689 O O . ALA A 1 82 ? -7.665 68.185 -4.341 1.00 34.92 82 ALA A O 1
ATOM 691 N N . GLU A 1 83 ? -5.766 67.927 -3.146 1.00 35.63 83 GLU A N 1
ATOM 692 C CA . GLU A 1 83 ? -4.869 68.413 -4.198 1.00 36.52 83 GLU A CA 1
ATOM 693 C C . GLU A 1 83 ? -4.360 67.315 -5.147 1.00 37.33 83 GLU A C 1
ATOM 694 O O . GLU A 1 83 ? -3.789 67.622 -6.199 1.00 37.51 83 GLU A O 1
ATOM 700 N N . CYS A 1 84 ? -4.574 66.052 -4.779 1.00 38.07 84 CYS A N 1
ATOM 701 C CA . CYS A 1 84 ? -4.069 64.911 -5.545 1.00 38.57 84 CYS A CA 1
ATOM 702 C C . CYS A 1 84 ? -5.196 63.944 -5.908 1.00 39.25 84 CYS A C 1
ATOM 703 O O . CYS A 1 84 ? -6.256 63.948 -5.282 1.00 39.32 84 CYS A O 1
ATOM 706 N N . HIS A 1 85 ? -4.950 63.115 -6.922 1.00 40.15 85 HIS A N 1
ATOM 707 C CA . HIS A 1 85 ? -5.933 62.142 -7.429 1.00 40.83 85 HIS A CA 1
ATOM 708 C C . HIS A 1 85 ? -7.203 62.800 -7.980 1.00 41.08 85 HIS A C 1
ATOM 709 O O . HIS A 1 85 ? -7.160 63.897 -8.542 1.00 41.75 85 HIS A O 1
#

CATH classification: 3.30.160.60 (+2 more: 3.30.160.60, 3.30.160.60)

Foldseek 3Di:
DCFDPDPPGRDDDPDPVVNVVVCCVVCVQFVAAAPDPPDGDTHNDPVVNVVVVLLVVFQADPPDPPDPDTDNDPVVVVVCVVPDD

Solvent-accessible surface area: 6879 Å² total; per-residue (Å²): 149,99,91,3,113,27,167,156,43,38,123,46,43,155,130,88,103,85,15,100,87,31,17,116,56,34,32,140,125,52,78,79,96,3,87,76,179,75,28,98,122,51,36,44,80,77,76,106,27,132,153,28,62,136,69,74,86,15,84,65,10,163,122,56,153,96,37,110,61,48,2,184,63,138,104,84,25,85,106,22,43,87,116,53,124

Nearest PDB structures (foldseek):
  2j7j-assembly1_A-2  TM=1.012E+00  e=1.733E-18  Xenopus laevis
  1un6-assembly2_B  TM=4.119E-01  e=5.872E-15  Xenopus laevis
  2hgh-assembly1_A  TM=4.084E-01  e=5.081E-14  Xenopus laevis
  4m9e-assembly1_A  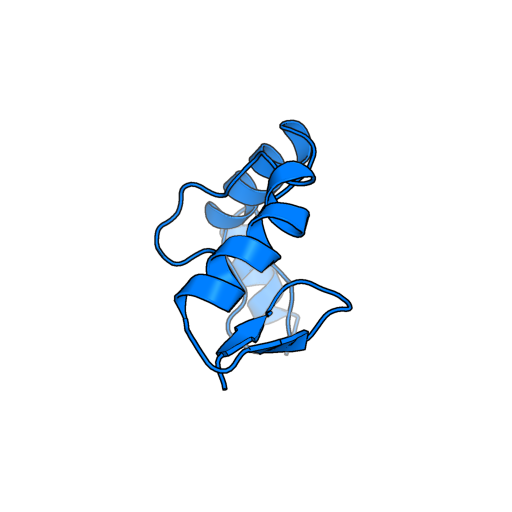TM=3.680E-01  e=6.733E-06  Mus musculus
  5ke8-assembly1_A  TM=3.672E-01  e=3.050E-05  Mus musculus

Radius of gyration: 16.74 Å; Cα contacts (8 Å, |Δi|>4): 91; chains: 1; bounding box: 28×47×24 Å

Secondary structure (DSSP, 8-state):
-EE--STT---EESSHHHHHHHHHHHHTT--EE--STT---EESSHHHHHHHHHHHHSEE--S-SS---EESSHHHHHHHHHH--

Organism: Xenopus laevis (NCBI:txid8355)